Protein AF-A0A7Y2XZ00-F1 (afdb_monomer_lite)

Secondary structure (DSSP, 8-state):
-PPPPP--------BSSSTTBTS-HHHHHHHHHHHHHHHHHHHHSHHHHHHHHHHHHHHHHHHHHHHHHHHHHHHHHHHHHHHH-HHHHT--SS-TT---SS-HHHHHHHHHHHH--HHHHHHHHHHHHHHHHT-HHHHTTSS---

Sequence (146 aa):
MSIKPPIMHLPIETADSGFYKGFAKNVTITGKLLVGALIVWAVAFPDQAGAVLSSINGIILATFNFWYVYVMAFFVAVCLFLAVLPASGRLKLGHHDDVPEFSNFSWFSMMFGAGIGIGMLTFATAEPMYHWAKNPSTIQELTTGS

Radius of gyration: 24.04 Å; chains: 1; bounding box: 68×53×47 Å

pLDDT: mean 87.57, std 9.77, range [53.06, 97.88]

Structure (mmCIF, N/CA/C/O backbone):
data_AF-A0A7Y2XZ00-F1
#
_entry.id   AF-A0A7Y2XZ00-F1
#
loop_
_atom_site.group_PDB
_atom_site.id
_atom_site.type_symbol
_atom_site.label_atom_id
_atom_site.label_alt_id
_atom_site.label_comp_id
_atom_site.label_asym_id
_atom_site.label_entity_id
_atom_site.label_seq_id
_atom_site.pdbx_PDB_ins_code
_atom_site.Cartn_x
_atom_site.Cartn_y
_atom_site.Cartn_z
_atom_site.occupancy
_atom_site.B_iso_or_equiv
_atom_site.auth_seq_id
_atom_site.auth_comp_id
_atom_site.auth_asym_id
_atom_site.auth_atom_id
_atom_site.pdbx_PDB_model_num
ATOM 1 N N . MET A 1 1 ? -36.914 5.652 10.280 1.00 53.28 1 MET A N 1
ATOM 2 C CA . MET A 1 1 ? -36.314 5.031 9.077 1.00 53.28 1 MET A CA 1
ATOM 3 C C . MET A 1 1 ? -35.848 3.637 9.462 1.00 53.28 1 MET A C 1
ATOM 5 O O . MET A 1 1 ? -35.014 3.532 10.348 1.00 53.28 1 MET A O 1
ATOM 9 N N . SER A 1 2 ? -36.442 2.587 8.891 1.00 60.88 2 SER A N 1
ATOM 10 C CA . SER A 1 2 ? -36.024 1.200 9.138 1.00 60.88 2 SER A CA 1
ATOM 11 C C . SER A 1 2 ? -34.680 0.970 8.445 1.00 60.88 2 SER A C 1
ATOM 13 O O . SER A 1 2 ? -34.580 1.134 7.229 1.00 60.88 2 SER A O 1
ATOM 15 N N . ILE A 1 3 ? -33.633 0.689 9.222 1.00 65.94 3 ILE A N 1
ATOM 16 C CA . ILE A 1 3 ? -32.310 0.361 8.689 1.00 65.94 3 ILE A CA 1
ATOM 17 C C . ILE A 1 3 ? -32.440 -1.005 8.017 1.00 65.94 3 ILE A C 1
ATOM 19 O O . ILE A 1 3 ? -32.782 -1.992 8.669 1.00 65.94 3 ILE A O 1
ATOM 23 N N . LYS A 1 4 ? -32.223 -1.047 6.698 1.00 73.75 4 LYS A N 1
ATOM 24 C CA . LYS A 1 4 ? -32.216 -2.293 5.927 1.00 73.75 4 LYS A CA 1
ATOM 25 C C . LYS A 1 4 ? -31.212 -3.258 6.577 1.00 73.75 4 LYS A C 1
ATOM 27 O O . LYS A 1 4 ? -30.106 -2.816 6.892 1.00 73.75 4 LYS A O 1
ATOM 32 N N . PRO A 1 5 ? -31.570 -4.538 6.788 1.00 74.94 5 PRO A N 1
ATOM 33 C CA . PRO A 1 5 ? -30.653 -5.490 7.396 1.00 74.94 5 PRO A CA 1
ATOM 34 C C . PRO A 1 5 ? -29.351 -5.577 6.580 1.00 74.94 5 PRO A C 1
ATOM 36 O O . PRO A 1 5 ? -29.400 -5.467 5.347 1.00 74.94 5 PRO A O 1
ATOM 39 N N . PRO A 1 6 ? -28.195 -5.741 7.247 1.00 72.50 6 PRO A N 1
ATOM 40 C CA . PRO A 1 6 ? -26.902 -5.809 6.579 1.00 72.50 6 PRO A CA 1
ATOM 41 C C . PRO A 1 6 ? -26.862 -6.980 5.590 1.00 72.50 6 PRO A C 1
ATOM 43 O O . PRO A 1 6 ? -27.421 -8.051 5.835 1.00 72.50 6 PRO A O 1
ATOM 46 N N . ILE A 1 7 ? -26.212 -6.767 4.445 1.00 75.06 7 ILE A N 1
ATOM 47 C CA . ILE A 1 7 ? -26.066 -7.786 3.400 1.00 75.06 7 ILE A CA 1
ATOM 48 C C . ILE A 1 7 ? -25.065 -8.833 3.901 1.00 75.06 7 ILE A C 1
ATOM 50 O O . ILE A 1 7 ? -23.860 -8.641 3.794 1.00 75.06 7 ILE A O 1
ATOM 54 N N . MET A 1 8 ? -25.573 -9.930 4.464 1.00 69.12 8 MET A N 1
ATOM 55 C CA . MET A 1 8 ? -24.749 -11.035 4.981 1.00 69.12 8 MET A CA 1
ATOM 56 C C . MET A 1 8 ? -24.432 -12.109 3.927 1.00 69.12 8 MET A C 1
ATOM 58 O O . MET A 1 8 ? -23.595 -12.974 4.155 1.00 69.12 8 MET A O 1
ATOM 62 N N . HIS A 1 9 ? -25.094 -12.065 2.770 1.00 73.06 9 HIS A N 1
ATOM 63 C CA . HIS A 1 9 ? -24.858 -12.958 1.637 1.00 73.06 9 HIS A CA 1
ATOM 64 C C . HIS A 1 9 ? -24.442 -12.112 0.437 1.00 73.06 9 HIS A C 1
ATOM 66 O O . HIS A 1 9 ? -25.254 -11.426 -0.183 1.00 73.06 9 HIS A O 1
ATOM 72 N N . LEU A 1 10 ? -23.149 -12.123 0.132 1.00 72.81 10 LEU A N 1
ATOM 73 C CA . LEU A 1 10 ? -22.641 -11.499 -1.080 1.00 72.81 10 LEU A CA 1
ATOM 74 C C . LEU A 1 10 ? -22.798 -12.504 -2.231 1.00 72.81 10 LEU A C 1
ATOM 76 O O . LEU A 1 10 ? -22.289 -13.620 -2.113 1.00 72.81 10 LEU A O 1
ATOM 80 N N . PRO A 1 11 ? -23.479 -12.147 -3.335 1.00 74.50 11 PRO A N 1
ATOM 81 C CA . PRO A 1 11 ? -23.557 -12.989 -4.523 1.00 74.50 11 PRO A CA 1
ATOM 82 C C . PRO A 1 11 ? -22.208 -12.951 -5.254 1.00 74.50 11 PRO A C 1
ATOM 84 O O . PRO A 1 11 ? -22.042 -12.260 -6.256 1.00 74.50 11 PRO A O 1
ATOM 87 N N . ILE A 1 12 ? -21.206 -13.635 -4.702 1.00 79.56 12 ILE A N 1
ATOM 88 C CA . ILE A 1 12 ? -19.885 -13.773 -5.314 1.00 79.56 12 ILE A CA 1
ATOM 89 C C . ILE A 1 12 ? -19.866 -15.106 -6.046 1.00 79.56 12 ILE A C 1
ATOM 91 O O . ILE A 1 12 ? -19.986 -16.162 -5.426 1.00 79.56 12 ILE A O 1
ATOM 95 N N . GLU A 1 13 ? -19.680 -15.062 -7.363 1.00 79.50 13 GLU A N 1
ATOM 96 C CA . GLU A 1 13 ? -19.449 -16.263 -8.161 1.00 79.50 13 GLU A CA 1
ATOM 97 C C . GLU A 1 13 ? -18.076 -16.851 -7.809 1.00 79.50 13 GLU A C 1
ATOM 99 O O . GLU A 1 13 ? -17.028 -16.427 -8.308 1.00 79.50 13 GLU A O 1
ATOM 104 N N . THR A 1 14 ? -18.079 -17.810 -6.887 1.00 84.50 14 THR A N 1
ATOM 105 C CA . THR A 1 14 ? -16.895 -18.586 -6.509 1.00 84.50 14 THR A CA 1
ATOM 106 C C . THR A 1 14 ? -16.903 -19.923 -7.236 1.00 84.50 14 THR A C 1
ATOM 108 O O . THR A 1 14 ? -17.954 -20.419 -7.628 1.00 84.50 14 THR A O 1
ATOM 111 N N . ALA A 1 15 ? -15.730 -20.511 -7.473 1.00 84.50 15 ALA A N 1
ATOM 112 C CA . ALA A 1 15 ? -15.694 -21.848 -8.054 1.00 84.50 15 ALA A CA 1
ATOM 113 C C . ALA A 1 15 ? -16.103 -22.897 -7.004 1.00 84.50 15 ALA A C 1
ATOM 115 O O . ALA A 1 15 ? -15.527 -22.948 -5.915 1.00 84.50 15 ALA A O 1
ATOM 116 N N . ASP A 1 16 ? -17.041 -23.776 -7.357 1.00 80.00 16 ASP A N 1
ATOM 117 C CA . ASP A 1 16 ? -17.563 -24.809 -6.449 1.00 80.00 16 ASP A CA 1
ATOM 118 C C . ASP A 1 16 ? -16.603 -26.000 -6.259 1.00 80.00 16 ASP A C 1
ATOM 120 O O . ASP A 1 16 ? -16.679 -26.743 -5.275 1.00 80.00 16 ASP A O 1
ATOM 124 N N . SER A 1 17 ? -15.664 -26.199 -7.192 1.00 82.62 17 SER A N 1
ATOM 125 C CA . SER A 1 17 ? -14.735 -27.335 -7.184 1.00 82.62 17 SER A CA 1
ATOM 126 C C . SER A 1 17 ? -13.410 -27.057 -7.913 1.00 82.62 17 SER A C 1
ATOM 128 O O . SER A 1 17 ? -13.266 -26.085 -8.658 1.00 82.62 17 SER A O 1
ATOM 130 N N . GLY A 1 18 ? -12.418 -27.925 -7.680 1.00 86.62 18 GLY A N 1
ATOM 131 C CA . GLY A 1 18 ? -11.094 -27.868 -8.309 1.00 86.62 18 GLY A CA 1
ATOM 132 C C . GLY A 1 18 ? -10.092 -26.937 -7.612 1.00 86.62 18 GLY A C 1
ATOM 133 O O . GLY A 1 18 ? -10.279 -26.533 -6.468 1.00 86.62 18 GLY A O 1
ATOM 134 N N . PHE A 1 19 ? -9.009 -26.591 -8.318 1.00 84.56 19 PHE A N 1
ATOM 135 C CA . PHE A 1 19 ? -7.888 -25.788 -7.795 1.00 84.56 19 PHE A CA 1
ATOM 136 C C . PHE A 1 19 ? -8.286 -24.376 -7.326 1.00 84.56 19 PHE A C 1
ATOM 138 O O . PHE A 1 19 ? -7.625 -23.796 -6.473 1.00 84.56 19 PHE A O 1
ATOM 145 N N . TYR A 1 20 ? -9.373 -23.823 -7.871 1.00 85.19 20 TYR A N 1
ATOM 146 C CA . TYR A 1 20 ? -9.879 -22.488 -7.531 1.00 85.19 20 TYR A CA 1
ATOM 147 C C . TYR A 1 20 ? -11.067 -22.523 -6.561 1.00 85.19 20 TYR A C 1
ATOM 149 O O . TYR A 1 20 ? -11.766 -21.519 -6.435 1.00 85.19 20 TYR A O 1
ATOM 157 N N . LYS A 1 21 ? -11.328 -23.657 -5.895 1.00 86.62 21 LYS A N 1
ATOM 158 C CA . LYS A 1 21 ? -12.477 -23.805 -4.996 1.00 86.62 21 LYS A CA 1
ATOM 159 C C . LYS A 1 21 ? -12.494 -22.703 -3.930 1.00 86.62 21 LYS A C 1
ATOM 161 O O . LYS A 1 21 ? -11.498 -22.499 -3.242 1.00 86.62 21 LYS A O 1
ATOM 166 N N . GLY A 1 22 ? -13.623 -22.007 -3.802 1.00 84.56 22 GLY A N 1
ATOM 167 C CA . GLY A 1 22 ? -13.796 -20.898 -2.855 1.00 84.56 22 GLY A CA 1
ATOM 168 C C . GLY A 1 22 ? -13.202 -19.556 -3.303 1.00 84.56 22 GLY A C 1
ATOM 169 O O . GLY A 1 22 ? -13.335 -18.571 -2.585 1.00 84.56 22 GLY A O 1
ATOM 170 N N . PHE A 1 23 ? -12.594 -19.479 -4.492 1.00 86.06 23 PHE A N 1
ATOM 171 C CA . PHE A 1 23 ? -12.090 -18.231 -5.067 1.00 86.06 23 PHE A CA 1
ATOM 172 C C . PHE A 1 23 ? -12.973 -17.730 -6.211 1.00 86.06 23 PHE A C 1
ATOM 174 O O . PHE A 1 23 ? -13.524 -18.512 -6.992 1.00 86.06 23 PHE A O 1
ATOM 181 N N . ALA A 1 24 ? -13.050 -16.405 -6.350 1.00 89.94 24 ALA A N 1
ATOM 182 C CA . ALA A 1 24 ? -13.654 -15.752 -7.505 1.00 89.94 24 ALA A CA 1
ATOM 183 C C . ALA A 1 24 ? -12.765 -15.956 -8.741 1.00 89.94 24 ALA A C 1
ATOM 185 O O . ALA A 1 24 ? -11.741 -15.289 -8.921 1.00 89.94 24 ALA A O 1
ATOM 186 N N . LYS A 1 25 ? -13.162 -16.897 -9.602 1.00 86.75 25 LYS A N 1
ATOM 187 C CA . LYS A 1 25 ? -12.344 -17.393 -10.719 1.00 86.75 25 LYS A CA 1
ATOM 188 C C . LYS A 1 25 ? -11.881 -16.273 -11.656 1.00 86.75 25 LYS A C 1
ATOM 190 O O . LYS A 1 25 ? -10.708 -16.230 -12.021 1.00 86.75 25 LYS A O 1
ATOM 195 N N . ASN A 1 26 ? -12.775 -15.338 -11.974 1.00 87.88 26 ASN A N 1
ATOM 196 C CA . ASN A 1 26 ? -12.486 -14.215 -12.869 1.00 87.88 26 ASN A CA 1
ATOM 197 C C . ASN A 1 26 ? -11.386 -13.302 -12.307 1.00 87.88 26 ASN A C 1
ATOM 199 O O . ASN A 1 26 ? -10.465 -12.931 -13.027 1.00 87.88 26 ASN A O 1
ATOM 203 N N . VAL A 1 27 ? -11.430 -12.993 -11.008 1.00 91.62 27 VAL A N 1
ATOM 204 C CA . VAL A 1 27 ? -10.434 -12.128 -10.356 1.00 91.62 27 VAL A CA 1
ATOM 205 C C . VAL A 1 27 ? -9.081 -12.831 -10.286 1.00 91.62 27 VAL A C 1
ATOM 207 O O . VAL A 1 27 ? -8.053 -12.260 -10.654 1.00 91.62 27 VAL A O 1
ATOM 210 N N . THR A 1 28 ? -9.070 -14.094 -9.852 1.00 91.81 28 THR A N 1
ATOM 211 C CA . THR A 1 28 ? -7.822 -14.836 -9.652 1.00 91.81 28 THR A CA 1
ATOM 212 C C . THR A 1 28 ? -7.105 -15.138 -10.966 1.00 91.81 28 THR A C 1
ATOM 214 O O . THR A 1 28 ? -5.879 -15.054 -11.018 1.00 91.81 28 THR A O 1
ATOM 217 N N . ILE A 1 29 ? -7.834 -15.498 -12.026 1.00 93.00 29 ILE A N 1
ATOM 218 C CA . ILE A 1 29 ? -7.225 -15.807 -13.326 1.00 93.00 29 ILE A CA 1
ATOM 219 C C . ILE A 1 29 ? -6.683 -14.534 -13.976 1.00 93.00 29 ILE A C 1
ATOM 221 O O . ILE A 1 29 ? -5.517 -14.518 -14.365 1.00 93.00 29 ILE A O 1
ATOM 225 N N . THR A 1 30 ? -7.474 -13.459 -14.032 1.00 94.44 30 THR A N 1
ATOM 226 C CA . THR A 1 30 ? -7.035 -12.198 -14.646 1.00 94.44 30 THR A CA 1
ATOM 227 C C . THR A 1 30 ? -5.817 -11.620 -13.931 1.00 94.44 30 THR A C 1
ATOM 229 O O . THR A 1 30 ? -4.840 -11.273 -14.589 1.00 94.44 30 THR A O 1
ATOM 232 N N . GLY A 1 31 ? -5.812 -11.595 -12.592 1.00 95.94 31 GLY A N 1
ATOM 233 C CA . GLY A 1 31 ? -4.657 -11.115 -11.827 1.00 95.94 31 GLY A CA 1
ATOM 234 C C . GLY A 1 31 ? -3.385 -11.924 -12.102 1.00 95.94 31 GLY A C 1
ATOM 235 O O . GLY A 1 31 ? -2.331 -11.349 -12.365 1.00 95.94 31 GLY A O 1
ATOM 236 N N . LYS A 1 32 ? -3.487 -13.261 -12.120 1.00 94.75 32 LYS A N 1
ATOM 237 C CA . LYS A 1 32 ? -2.348 -14.146 -12.419 1.00 94.75 32 LYS A CA 1
ATOM 238 C C . LYS A 1 32 ? -1.823 -13.960 -13.838 1.00 94.75 32 LYS A C 1
ATOM 240 O O . LYS A 1 32 ? -0.612 -13.940 -14.026 1.00 94.75 32 LYS A O 1
ATOM 245 N N . LEU A 1 33 ? -2.715 -13.822 -14.817 1.00 97.06 33 LEU A N 1
ATOM 246 C CA . LEU A 1 33 ? -2.324 -13.608 -16.208 1.00 97.06 33 LEU A CA 1
ATOM 247 C C . LEU A 1 33 ? -1.626 -12.261 -16.392 1.00 97.06 33 LEU A C 1
ATOM 249 O O . LEU A 1 33 ? -0.574 -12.222 -17.019 1.00 97.06 33 LEU A O 1
ATOM 253 N N . LEU A 1 34 ? -2.158 -11.182 -15.813 1.00 97.19 34 LEU A N 1
ATOM 254 C CA . LEU A 1 34 ? -1.557 -9.850 -15.924 1.00 97.19 34 LEU A CA 1
ATOM 255 C C . LEU A 1 34 ? -0.175 -9.790 -15.266 1.00 97.19 34 LEU A C 1
ATOM 257 O O . LEU A 1 34 ? 0.787 -9.352 -15.894 1.00 97.19 34 LEU A O 1
ATOM 261 N N . VAL A 1 35 ? -0.058 -10.273 -14.025 1.00 97.38 35 VAL A N 1
ATOM 262 C CA . VAL A 1 35 ? 1.227 -10.295 -13.309 1.00 97.38 35 VAL A CA 1
ATOM 263 C C . VAL A 1 35 ? 2.215 -11.235 -13.999 1.00 97.38 35 VAL A C 1
ATOM 265 O O . VAL A 1 35 ? 3.372 -10.876 -14.192 1.00 97.38 35 VAL A O 1
ATOM 268 N N . GLY A 1 36 ? 1.762 -12.417 -14.423 1.00 97.69 36 GLY A N 1
ATOM 269 C CA . GLY A 1 36 ? 2.594 -13.380 -15.139 1.00 97.69 36 GLY A CA 1
ATOM 270 C C . GLY A 1 36 ? 3.124 -12.826 -16.460 1.00 97.69 36 GLY A C 1
ATOM 271 O O . GLY A 1 36 ? 4.318 -12.930 -16.725 1.00 97.69 36 GLY A O 1
ATOM 272 N N . ALA A 1 37 ? 2.271 -12.179 -17.259 1.00 97.31 37 ALA A N 1
ATOM 273 C CA . ALA A 1 37 ? 2.676 -11.546 -18.511 1.00 97.31 37 ALA A CA 1
ATOM 274 C C . ALA A 1 37 ? 3.699 -10.423 -18.282 1.00 97.31 37 ALA A C 1
ATOM 276 O O . ALA A 1 37 ? 4.691 -10.351 -19.005 1.00 97.31 37 ALA A O 1
ATOM 277 N N . LEU A 1 38 ? 3.499 -9.595 -17.248 1.00 96.94 38 LEU A N 1
ATOM 278 C CA . LEU A 1 38 ? 4.445 -8.542 -16.875 1.00 96.94 38 LEU A CA 1
ATOM 279 C C . LEU A 1 38 ? 5.820 -9.120 -16.512 1.00 96.94 38 LEU A C 1
ATOM 281 O O . LEU A 1 38 ? 6.835 -8.616 -16.986 1.00 96.94 38 LEU A O 1
ATOM 285 N N . ILE A 1 39 ? 5.854 -10.192 -15.713 1.00 97.56 39 ILE A N 1
ATOM 286 C CA . ILE A 1 39 ? 7.101 -10.868 -15.325 1.00 97.56 39 ILE A CA 1
ATOM 287 C C . ILE A 1 39 ? 7.805 -11.445 -16.554 1.00 97.56 39 ILE A C 1
ATOM 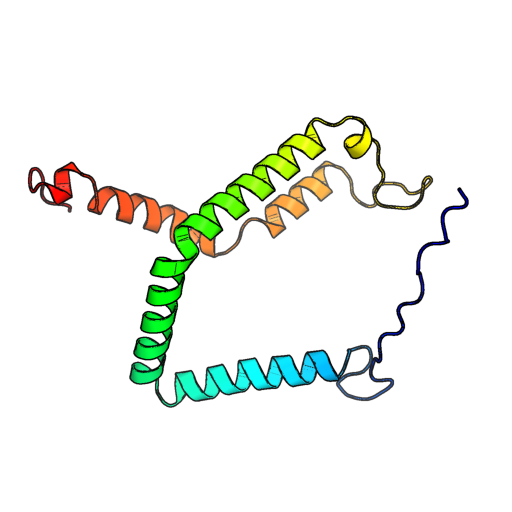289 O O . ILE A 1 39 ? 8.997 -11.213 -16.737 1.00 97.56 39 ILE A O 1
ATOM 293 N N . VAL A 1 40 ? 7.079 -12.173 -17.409 1.00 97.88 40 VAL A N 1
ATOM 294 C CA . VAL A 1 40 ? 7.654 -12.783 -18.618 1.00 97.88 40 VAL A CA 1
ATOM 295 C C . VAL A 1 40 ? 8.252 -11.714 -19.529 1.00 97.88 40 VAL A C 1
ATOM 297 O O . VAL A 1 40 ? 9.374 -11.878 -19.999 1.00 97.88 40 VAL A O 1
ATOM 300 N N . TRP A 1 41 ? 7.547 -10.602 -19.741 1.00 97.62 41 TRP A N 1
ATOM 301 C CA . TRP A 1 41 ? 8.053 -9.497 -20.550 1.00 97.62 41 TRP A CA 1
ATOM 302 C C . TRP A 1 41 ? 9.294 -8.834 -19.932 1.00 97.62 41 TRP A C 1
ATOM 304 O O . TRP A 1 41 ? 10.287 -8.644 -20.632 1.00 97.62 41 TRP A O 1
ATOM 314 N N . ALA A 1 42 ? 9.277 -8.549 -18.625 1.00 96.62 42 ALA A N 1
ATOM 315 C CA . ALA A 1 42 ? 10.401 -7.918 -17.933 1.00 96.62 42 ALA A CA 1
ATOM 316 C C . ALA A 1 42 ? 11.664 -8.797 -17.911 1.00 96.62 42 ALA A C 1
ATOM 318 O O . ALA A 1 42 ? 12.772 -8.276 -18.004 1.00 96.62 42 ALA A O 1
ATOM 319 N N . VAL A 1 43 ? 11.510 -10.122 -17.819 1.00 97.25 43 VAL A N 1
ATOM 320 C CA . VAL A 1 43 ? 12.638 -11.068 -17.865 1.00 97.25 43 VAL A CA 1
ATOM 321 C C . VAL A 1 43 ? 13.152 -11.266 -19.292 1.00 97.25 43 VAL A C 1
ATOM 323 O O . VAL A 1 43 ? 14.357 -11.387 -19.490 1.00 97.25 43 VAL A O 1
ATOM 326 N N . ALA A 1 44 ? 12.265 -11.290 -20.290 1.00 97.69 44 ALA A N 1
ATOM 327 C CA . ALA A 1 44 ? 12.659 -11.473 -21.686 1.00 97.69 44 ALA A CA 1
ATOM 328 C C . ALA A 1 44 ? 13.385 -10.246 -22.270 1.00 97.69 44 ALA A C 1
ATOM 330 O O . ALA A 1 44 ? 14.290 -10.414 -23.084 1.00 97.69 44 ALA A O 1
ATOM 331 N N . PHE A 1 45 ? 13.009 -9.027 -21.856 1.00 97.06 45 PHE A N 1
ATOM 332 C CA . PHE A 1 45 ? 13.552 -7.769 -22.389 1.00 97.06 45 PHE A CA 1
ATOM 333 C C . PHE A 1 45 ? 13.849 -6.745 -21.274 1.00 97.06 45 PHE A C 1
ATOM 335 O O . PHE A 1 45 ? 13.166 -5.720 -21.182 1.00 97.06 45 PHE A O 1
ATOM 342 N N . PRO A 1 46 ? 14.863 -6.981 -20.423 1.00 96.19 46 PRO A N 1
ATOM 343 C CA . PRO A 1 46 ? 15.087 -6.196 -19.207 1.00 96.19 46 PRO A CA 1
ATOM 344 C C . PRO A 1 46 ? 15.393 -4.715 -19.469 1.00 96.19 46 PRO A C 1
ATOM 346 O O . PRO A 1 46 ? 14.788 -3.852 -18.835 1.00 96.19 46 PRO A O 1
ATOM 349 N N . ASP A 1 47 ? 16.267 -4.401 -20.430 1.00 96.69 47 ASP A N 1
ATOM 350 C CA . ASP A 1 47 ? 16.655 -3.011 -20.718 1.00 96.69 47 ASP A CA 1
ATOM 351 C C . ASP A 1 47 ? 15.477 -2.195 -21.263 1.00 96.69 47 ASP A C 1
ATOM 353 O O . ASP A 1 47 ? 15.215 -1.070 -20.829 1.00 96.69 47 ASP A O 1
ATOM 357 N N . GLN A 1 48 ? 14.716 -2.791 -22.187 1.00 97.00 48 GLN A N 1
ATOM 358 C CA . GLN A 1 48 ? 13.518 -2.170 -22.743 1.00 97.00 48 GLN A CA 1
ATOM 359 C C . GLN A 1 48 ? 12.451 -1.979 -21.662 1.00 97.00 48 GLN A C 1
ATOM 361 O O . GLN A 1 48 ? 11.874 -0.896 -21.556 1.00 97.00 48 GLN A O 1
ATOM 366 N N . ALA A 1 49 ? 12.191 -3.011 -20.856 1.00 95.88 49 ALA A N 1
ATOM 367 C CA . ALA A 1 49 ? 11.212 -2.941 -19.783 1.00 95.88 49 ALA A CA 1
ATOM 368 C C . ALA A 1 49 ? 11.584 -1.857 -18.765 1.00 95.88 49 ALA A C 1
ATOM 370 O O . ALA A 1 49 ? 10.731 -1.048 -18.405 1.00 95.88 49 ALA A O 1
ATOM 371 N N . GLY A 1 50 ? 12.858 -1.775 -18.370 1.00 96.00 50 GLY A N 1
ATOM 372 C CA . GLY A 1 50 ? 13.368 -0.728 -17.487 1.00 96.00 50 GLY A CA 1
ATOM 373 C C . GLY A 1 50 ? 13.157 0.678 -18.052 1.00 96.00 50 GLY A C 1
ATOM 374 O O . GLY A 1 50 ? 12.632 1.546 -17.351 1.00 96.00 50 GLY A O 1
ATOM 375 N N . ALA A 1 51 ? 13.484 0.898 -19.329 1.00 97.00 51 ALA A N 1
ATOM 376 C CA . ALA A 1 51 ? 13.288 2.190 -19.987 1.00 97.00 51 ALA A CA 1
ATOM 377 C C . ALA A 1 51 ? 11.805 2.598 -20.047 1.00 97.00 51 ALA A C 1
ATOM 379 O O . ALA A 1 51 ? 11.454 3.734 -19.719 1.00 97.00 51 ALA A O 1
ATOM 380 N N . VAL A 1 52 ? 10.919 1.665 -20.412 1.00 96.75 52 VAL A N 1
ATOM 381 C CA . VAL A 1 52 ? 9.471 1.912 -20.483 1.00 96.75 52 VAL A CA 1
ATOM 382 C C . VAL A 1 52 ? 8.893 2.195 -19.094 1.00 96.75 52 VAL A C 1
ATOM 384 O O . VAL A 1 52 ? 8.194 3.192 -18.919 1.00 96.75 52 VAL A O 1
ATOM 387 N N . LEU A 1 53 ? 9.206 1.371 -18.089 1.00 95.69 53 LEU A N 1
ATOM 388 C CA . LEU A 1 53 ? 8.723 1.562 -16.715 1.00 95.69 53 LEU A CA 1
ATOM 389 C C . LEU A 1 53 ? 9.227 2.876 -16.114 1.00 95.69 53 LEU A C 1
ATOM 391 O O . LEU A 1 53 ? 8.464 3.569 -15.442 1.00 95.69 53 LEU A O 1
ATOM 395 N N . SER A 1 54 ? 10.483 3.241 -16.376 1.00 96.06 54 SER A N 1
ATOM 396 C CA . SER A 1 54 ? 11.055 4.511 -15.924 1.00 96.06 54 SER A CA 1
ATOM 397 C C . SER A 1 54 ? 10.370 5.709 -16.586 1.00 96.06 54 SER A C 1
ATOM 399 O O . SER A 1 54 ? 10.006 6.663 -15.900 1.00 96.06 54 SER A O 1
ATOM 401 N N . SER A 1 55 ? 10.101 5.637 -17.894 1.00 96.38 55 SER A N 1
ATOM 402 C CA . SER A 1 55 ? 9.354 6.676 -18.610 1.00 96.38 55 SER A CA 1
ATOM 403 C C . SER A 1 55 ? 7.943 6.857 -18.040 1.00 96.38 55 SER A C 1
ATOM 405 O O . SER A 1 55 ? 7.537 7.980 -17.739 1.00 96.38 55 SER A O 1
ATOM 407 N N . ILE A 1 56 ? 7.224 5.754 -17.801 1.00 95.88 56 ILE A N 1
ATOM 408 C CA . ILE A 1 56 ? 5.891 5.779 -17.183 1.00 95.88 56 ILE A CA 1
ATOM 409 C C . ILE A 1 56 ? 5.957 6.379 -15.774 1.00 95.88 56 ILE A C 1
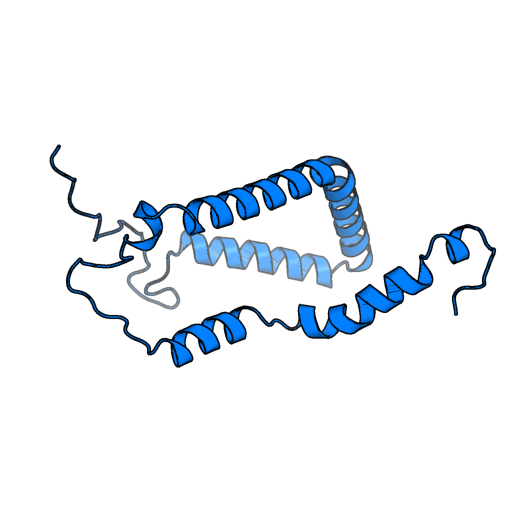ATOM 411 O O . ILE A 1 56 ? 5.139 7.235 -15.436 1.00 95.88 56 ILE A O 1
ATOM 415 N N . ASN A 1 57 ? 6.936 5.975 -14.959 1.00 94.44 57 ASN A N 1
ATOM 416 C CA . ASN A 1 57 ? 7.137 6.533 -13.624 1.00 94.44 57 ASN A CA 1
ATOM 417 C C . ASN A 1 57 ? 7.360 8.054 -13.675 1.00 94.44 57 ASN A C 1
ATOM 419 O O . ASN A 1 57 ? 6.707 8.789 -12.935 1.00 94.44 57 ASN A O 1
ATOM 423 N N . GLY A 1 58 ? 8.200 8.527 -14.599 1.00 94.44 58 GLY A N 1
ATOM 424 C CA . GLY A 1 58 ? 8.442 9.952 -14.815 1.00 94.44 58 GLY A CA 1
ATOM 425 C C . GLY A 1 58 ? 7.175 10.724 -15.190 1.00 94.44 58 GLY A C 1
ATOM 426 O O . GLY A 1 58 ? 6.916 11.780 -14.616 1.00 94.44 58 GLY A O 1
ATOM 427 N N . ILE A 1 59 ? 6.344 10.181 -16.087 1.00 94.62 59 ILE A N 1
ATOM 428 C CA . ILE A 1 59 ? 5.061 10.794 -16.479 1.00 94.62 59 ILE A CA 1
ATOM 429 C C . ILE A 1 59 ? 4.113 10.887 -15.278 1.00 94.62 59 ILE A C 1
ATOM 431 O O . ILE A 1 59 ? 3.533 11.943 -15.026 1.00 94.62 59 ILE A O 1
ATOM 435 N N . ILE A 1 60 ? 3.981 9.805 -14.503 1.00 94.38 60 ILE A N 1
ATOM 436 C CA . ILE A 1 60 ? 3.119 9.784 -13.314 1.00 94.38 60 ILE A CA 1
ATOM 437 C C . ILE A 1 60 ? 3.571 10.847 -12.311 1.00 94.38 60 ILE A C 1
ATOM 439 O O . ILE A 1 60 ? 2.742 11.611 -11.817 1.00 94.38 60 ILE A O 1
ATOM 443 N N . LEU A 1 61 ? 4.872 10.937 -12.034 1.00 91.81 61 LEU A N 1
ATOM 444 C CA . LEU A 1 61 ? 5.411 11.935 -11.112 1.00 91.81 61 LEU A CA 1
ATOM 445 C C . LEU A 1 61 ? 5.257 13.363 -11.650 1.00 91.81 61 LEU A C 1
ATOM 447 O O . LEU A 1 61 ? 4.947 14.265 -10.882 1.00 91.81 61 LEU A O 1
ATOM 451 N N . ALA A 1 62 ? 5.417 13.596 -12.951 1.00 91.38 62 ALA A N 1
ATOM 452 C CA . ALA A 1 62 ? 5.258 14.932 -13.520 1.00 91.38 62 ALA A CA 1
ATOM 453 C C . ALA A 1 62 ? 3.800 15.420 -13.475 1.00 91.38 62 ALA A C 1
ATOM 455 O O . ALA A 1 62 ? 3.544 16.587 -13.189 1.00 91.38 62 ALA A O 1
ATOM 456 N N . THR A 1 63 ? 2.837 14.536 -13.749 1.00 91.88 63 THR A N 1
ATOM 457 C CA . THR A 1 63 ? 1.424 14.920 -13.877 1.00 91.88 63 THR A CA 1
ATOM 458 C C . THR A 1 63 ? 0.645 14.806 -12.568 1.00 91.88 63 THR A C 1
ATOM 460 O O . THR A 1 63 ? -0.195 15.657 -12.291 1.00 91.88 63 THR A O 1
ATOM 463 N N . PHE A 1 64 ? 0.904 13.787 -11.745 1.00 93.44 64 PHE A N 1
ATOM 464 C CA . PHE A 1 64 ? 0.067 13.467 -10.582 1.00 93.44 64 PHE A CA 1
ATOM 465 C C . PHE A 1 64 ? 0.684 13.836 -9.230 1.00 93.44 64 PHE A C 1
ATOM 467 O O . PHE A 1 64 ? 0.026 13.634 -8.213 1.00 93.44 64 PHE A O 1
ATOM 474 N N . ASN A 1 65 ? 1.903 14.384 -9.166 1.00 90.25 65 ASN A N 1
ATOM 475 C CA . ASN A 1 65 ? 2.572 14.659 -7.885 1.00 90.25 65 ASN A CA 1
ATOM 476 C C . ASN A 1 65 ? 1.732 15.544 -6.949 1.00 90.25 65 ASN A C 1
ATOM 478 O O . ASN A 1 65 ? 1.414 15.120 -5.839 1.00 90.25 65 ASN A O 1
ATOM 482 N N . PHE A 1 66 ? 1.278 16.712 -7.412 1.00 92.19 66 PHE A N 1
ATOM 483 C CA . PHE A 1 66 ? 0.459 17.599 -6.577 1.00 92.19 66 PHE A CA 1
ATOM 484 C C . PHE A 1 66 ? -0.850 16.925 -6.138 1.00 92.19 66 PHE A C 1
ATOM 486 O O . PHE A 1 66 ? -1.269 17.061 -4.989 1.00 92.19 66 PHE A O 1
ATOM 493 N N . TRP A 1 67 ? -1.475 16.152 -7.032 1.00 94.06 67 TRP A N 1
ATOM 494 C CA . TRP A 1 67 ? -2.693 15.405 -6.736 1.00 94.06 67 TRP A CA 1
ATOM 495 C C . TRP A 1 67 ? -2.457 14.375 -5.624 1.00 94.06 67 TRP A C 1
ATOM 497 O O . TRP A 1 67 ? -3.231 14.340 -4.670 1.00 94.06 67 TRP A O 1
ATOM 507 N N . TYR A 1 68 ? -1.360 13.611 -5.683 1.00 93.38 68 TYR A N 1
ATOM 508 C CA . TYR A 1 68 ? -0.986 12.665 -4.627 1.00 93.38 68 TYR A CA 1
ATOM 509 C C . TYR A 1 68 ? -0.800 13.361 -3.274 1.00 93.38 68 TYR A C 1
ATOM 511 O O . TYR A 1 68 ? -1.314 12.871 -2.268 1.00 93.38 68 TYR A O 1
ATOM 519 N N . VAL A 1 69 ? -0.123 14.516 -3.241 1.00 94.69 69 VAL A N 1
ATOM 520 C CA . VAL A 1 69 ? 0.099 15.282 -2.001 1.00 94.69 69 VAL A CA 1
ATOM 521 C C . VAL A 1 69 ? -1.227 15.740 -1.389 1.00 94.69 69 VAL A C 1
ATOM 523 O O . VAL A 1 69 ? -1.457 15.536 -0.196 1.00 94.69 69 VAL A O 1
ATOM 526 N N . TYR A 1 70 ? -2.134 16.304 -2.190 1.00 96.44 70 TYR A N 1
ATOM 527 C CA . TYR A 1 70 ? -3.433 16.757 -1.687 1.00 96.44 70 TYR A CA 1
ATOM 528 C C . TYR A 1 70 ? -4.333 15.609 -1.240 1.00 96.44 70 TYR A C 1
ATOM 530 O O . TYR A 1 70 ? -4.991 15.722 -0.209 1.00 96.44 70 TYR A O 1
ATOM 538 N N . VAL A 1 71 ? -4.352 14.497 -1.976 1.00 96.88 71 VAL A N 1
ATOM 539 C CA . VAL A 1 71 ? -5.129 13.310 -1.599 1.00 96.88 71 VAL A CA 1
ATOM 540 C C . VAL A 1 71 ? -4.608 12.710 -0.291 1.00 96.88 71 VAL A C 1
ATOM 542 O O . VAL A 1 71 ? -5.400 12.361 0.583 1.00 96.88 71 VAL A O 1
ATOM 545 N N . MET A 1 72 ? -3.288 12.643 -0.111 1.00 97.00 72 MET A N 1
ATOM 546 C CA . MET A 1 72 ? -2.680 12.168 1.132 1.00 97.00 72 MET A CA 1
ATOM 547 C C . MET A 1 72 ? -3.012 13.092 2.312 1.00 97.00 72 MET A C 1
ATOM 549 O O . MET A 1 72 ? -3.465 12.617 3.356 1.00 97.00 72 MET A O 1
ATOM 553 N N . ALA A 1 73 ? -2.876 14.409 2.131 1.00 97.31 73 ALA A N 1
ATOM 554 C CA . ALA A 1 73 ? -3.275 15.393 3.136 1.00 97.31 73 ALA A CA 1
ATOM 555 C C . ALA A 1 73 ? -4.772 15.292 3.477 1.00 97.31 73 ALA A C 1
ATOM 557 O O . ALA A 1 73 ? -5.143 15.343 4.649 1.00 97.31 73 ALA A O 1
ATOM 558 N N . PHE A 1 74 ? -5.626 15.085 2.471 1.00 97.88 74 PHE A N 1
ATOM 559 C CA . PHE A 1 74 ? -7.061 14.879 2.648 1.00 97.88 74 PHE A CA 1
ATOM 560 C C . PHE A 1 74 ? -7.360 13.637 3.493 1.00 97.88 74 PHE A C 1
ATOM 562 O O . PHE A 1 74 ? -8.097 13.745 4.469 1.00 97.88 74 PHE A O 1
ATOM 569 N N . PHE A 1 75 ? -6.769 12.477 3.189 1.00 97.88 75 PHE A N 1
ATOM 570 C CA . PHE A 1 75 ? -6.999 11.265 3.983 1.00 97.88 75 PHE A CA 1
ATOM 571 C C . PHE A 1 75 ? -6.515 11.411 5.427 1.00 97.88 75 PHE A C 1
ATOM 573 O O . PHE A 1 75 ? -7.217 10.985 6.343 1.00 97.88 75 PHE A O 1
ATOM 580 N N . VAL A 1 76 ? -5.373 12.067 5.658 1.00 97.50 76 VAL A N 1
ATOM 581 C CA . VAL A 1 76 ? -4.915 12.372 7.024 1.00 97.50 76 VAL A CA 1
ATOM 582 C C . VAL A 1 76 ? -5.901 13.290 7.740 1.00 97.50 76 VAL A C 1
ATOM 584 O O . VAL A 1 76 ? -6.280 13.003 8.874 1.00 97.50 76 VAL A O 1
ATOM 587 N N . ALA A 1 77 ? -6.368 14.351 7.081 1.00 97.31 77 ALA A N 1
ATOM 588 C CA . ALA A 1 77 ? -7.357 15.257 7.653 1.00 97.31 77 ALA A CA 1
ATOM 589 C C . ALA A 1 77 ? -8.670 14.532 7.988 1.00 97.31 77 ALA A C 1
ATOM 591 O O . ALA A 1 77 ? -9.222 14.744 9.065 1.00 97.31 77 ALA A O 1
ATOM 592 N N . VAL A 1 78 ? -9.139 13.633 7.117 1.00 97.00 78 VAL A N 1
ATOM 593 C CA . VAL A 1 78 ? -10.326 12.801 7.361 1.00 97.00 78 VAL A CA 1
ATOM 594 C C . VAL A 1 78 ? -10.115 11.883 8.565 1.00 97.00 78 VAL A C 1
ATOM 596 O O . VAL A 1 78 ? -10.976 11.837 9.439 1.00 97.00 78 VAL A O 1
ATOM 599 N N . CYS A 1 79 ? -8.975 11.194 8.665 1.00 95.31 79 CYS A N 1
ATOM 600 C CA . CYS A 1 79 ? -8.667 10.338 9.813 1.00 95.31 79 CYS A CA 1
ATOM 601 C C . CYS A 1 79 ? -8.621 11.130 11.128 1.00 95.31 79 CYS A C 1
ATOM 603 O O . CYS A 1 79 ? -9.208 10.699 12.119 1.00 95.31 79 CYS A O 1
ATOM 605 N N . LEU A 1 80 ? -7.978 12.303 11.139 1.00 95.69 80 LEU A N 1
ATOM 606 C CA . LEU A 1 80 ? -7.931 13.180 12.315 1.00 95.69 80 LEU A CA 1
ATOM 607 C C . LEU A 1 80 ? -9.322 13.698 12.690 1.00 95.69 80 LEU A C 1
ATOM 609 O O . LEU A 1 80 ? -9.695 13.683 13.861 1.00 95.69 80 LEU A O 1
ATOM 613 N N . PHE A 1 81 ? -10.113 14.107 11.700 1.00 95.19 81 PHE A N 1
ATOM 614 C CA . PHE A 1 81 ? -11.487 14.545 11.910 1.00 95.19 81 PHE A CA 1
ATOM 615 C C . PHE A 1 81 ? -12.343 13.429 12.524 1.00 95.19 81 PHE A C 1
ATOM 617 O O . PHE A 1 81 ? -13.008 13.648 13.535 1.00 95.19 81 PHE A O 1
ATOM 624 N N . LEU A 1 82 ? -12.269 12.209 11.981 1.00 94.06 82 LEU A N 1
ATOM 625 C CA . LEU A 1 82 ? -12.964 11.040 12.526 1.00 94.06 82 LEU A CA 1
ATOM 626 C C . LEU A 1 82 ? -12.465 10.650 13.925 1.00 94.06 82 LEU A C 1
ATOM 628 O O . LEU A 1 82 ? -13.256 10.143 14.717 1.00 94.06 82 LEU A O 1
ATOM 632 N N . ALA A 1 83 ? -11.196 10.893 14.255 1.00 91.44 83 ALA A N 1
ATOM 633 C CA . ALA A 1 83 ? -10.659 10.629 15.588 1.00 91.44 83 ALA A CA 1
ATOM 634 C C . ALA A 1 83 ? -11.182 11.617 16.647 1.00 91.44 83 ALA A C 1
ATOM 636 O O . ALA A 1 83 ? -11.421 11.224 17.787 1.00 91.44 83 ALA A O 1
ATOM 637 N N . VAL A 1 84 ? -11.381 12.889 16.281 1.00 93.00 84 VAL A N 1
ATOM 638 C CA . VAL A 1 84 ? -11.892 13.929 17.197 1.00 93.00 84 VAL A CA 1
ATOM 639 C C . VAL A 1 84 ? -13.410 13.847 17.364 1.00 93.00 84 VAL A C 1
ATOM 641 O O . VAL A 1 84 ? -13.941 14.206 18.416 1.00 93.00 84 VAL A O 1
ATOM 644 N N . LEU A 1 85 ? -14.129 13.372 16.346 1.00 92.88 85 LEU A N 1
ATOM 645 C CA . LEU A 1 85 ? -15.578 13.230 16.405 1.00 92.88 85 LEU A CA 1
ATOM 646 C C . LEU A 1 85 ? -16.007 12.168 17.447 1.00 92.88 85 LEU A C 1
ATOM 648 O O . LEU A 1 85 ? -15.719 10.980 17.293 1.00 92.88 85 LEU A O 1
ATOM 652 N N . PRO A 1 86 ? -16.799 12.536 18.476 1.00 84.56 86 PRO A N 1
ATOM 653 C CA . PRO A 1 86 ? -17.228 11.583 19.505 1.00 84.56 86 PRO A CA 1
ATOM 654 C C . PRO A 1 86 ? -18.158 10.487 18.971 1.00 84.56 86 PRO A C 1
ATOM 656 O O . PRO A 1 86 ? -18.233 9.395 19.530 1.00 84.56 86 PRO A O 1
ATOM 659 N N . ALA A 1 87 ? -18.902 10.782 17.902 1.00 85.06 87 ALA A N 1
ATOM 660 C CA . ALA A 1 87 ? -19.849 9.847 17.304 1.00 85.06 87 ALA A CA 1
ATOM 661 C C . ALA A 1 87 ? -19.145 8.659 16.629 1.00 85.06 87 ALA A C 1
ATOM 663 O O . ALA A 1 87 ? -19.594 7.526 16.780 1.00 85.06 87 ALA A O 1
ATOM 664 N N . SER A 1 88 ? -18.029 8.900 15.937 1.00 85.50 88 SER A N 1
ATOM 665 C CA . SER A 1 88 ? -17.211 7.854 15.311 1.00 85.50 88 SER A CA 1
ATOM 666 C C . SER A 1 88 ? -16.458 7.025 16.346 1.00 85.50 88 SER A C 1
ATOM 668 O O . SER A 1 88 ? -16.418 5.809 16.213 1.00 85.50 88 SER A O 1
ATOM 670 N N . GLY A 1 89 ? -15.940 7.637 17.416 1.00 80.50 89 GLY A N 1
ATOM 671 C CA . GLY A 1 89 ? -15.260 6.900 18.491 1.00 80.50 89 GLY A CA 1
ATOM 672 C C . GLY A 1 89 ? -16.178 5.976 19.306 1.00 80.50 89 GLY A C 1
ATOM 673 O O . GLY A 1 89 ? -15.721 4.988 19.872 1.00 80.50 89 GLY A O 1
ATOM 674 N N . ARG A 1 90 ? -17.485 6.269 19.357 1.00 83.69 90 ARG A N 1
ATOM 675 C CA . ARG A 1 90 ? -18.498 5.415 20.008 1.00 83.69 90 ARG A CA 1
ATOM 676 C C . ARG A 1 90 ? -19.047 4.323 19.091 1.00 83.69 90 ARG A C 1
ATOM 678 O O . ARG A 1 90 ? -19.767 3.446 19.570 1.00 83.69 90 ARG A O 1
ATOM 685 N N . LEU A 1 91 ? -18.766 4.397 17.790 1.00 85.88 91 LEU A N 1
ATOM 686 C CA . LEU A 1 91 ? -19.257 3.426 16.828 1.00 85.88 91 LEU A CA 1
ATOM 687 C C . LEU A 1 91 ? -18.438 2.139 16.927 1.00 85.88 91 LEU A C 1
ATOM 689 O O . LEU A 1 91 ? -17.220 2.132 16.770 1.00 85.88 91 LEU A O 1
ATOM 693 N N . LYS A 1 92 ? -19.135 1.033 17.160 1.00 85.06 92 LYS A N 1
ATOM 694 C CA . LYS A 1 92 ? -18.539 -0.296 17.224 1.00 85.06 92 LYS A CA 1
ATOM 695 C C . LYS A 1 92 ? -18.572 -0.954 15.847 1.00 85.06 92 LYS A C 1
ATOM 697 O O . LYS A 1 92 ? -19.623 -1.009 15.215 1.00 85.06 92 LYS A O 1
ATOM 702 N N . LEU A 1 93 ? -17.425 -1.460 15.399 1.00 86.88 93 LEU A N 1
ATOM 703 C CA . LEU A 1 93 ? -17.268 -2.186 14.133 1.00 86.88 93 LEU A CA 1
ATOM 704 C C . LEU A 1 93 ? -17.637 -3.669 14.313 1.00 86.88 93 LEU A C 1
ATOM 706 O O . LEU A 1 93 ? -16.785 -4.546 14.239 1.00 86.88 93 LEU A O 1
ATOM 710 N N . GLY A 1 94 ? -18.907 -3.927 14.618 1.00 85.38 94 GLY A N 1
ATOM 711 C CA . GLY A 1 94 ? -19.459 -5.253 14.903 1.00 85.38 94 GLY A CA 1
ATOM 712 C C . GLY A 1 94 ? -20.909 -5.141 15.367 1.00 85.38 94 GLY A C 1
ATOM 713 O O . GLY A 1 94 ? -21.510 -4.067 15.279 1.00 85.38 94 GLY A O 1
ATOM 714 N N . HIS A 1 95 ? -21.488 -6.220 15.889 1.00 83.00 95 HIS A N 1
ATOM 715 C CA . HIS A 1 95 ? -22.789 -6.133 16.544 1.00 83.00 95 HIS A CA 1
ATOM 716 C C . HIS A 1 95 ? -22.688 -5.373 17.871 1.00 83.00 95 HIS A C 1
ATOM 718 O O . HIS A 1 95 ? -21.627 -5.271 18.495 1.00 83.00 95 HIS A O 1
ATOM 724 N N . HIS A 1 96 ? -23.821 -4.839 18.333 1.00 81.81 96 HIS A N 1
ATOM 725 C CA . HIS A 1 96 ? -23.875 -4.072 19.578 1.00 81.81 96 HIS A CA 1
ATOM 726 C C . HIS A 1 96 ? -23.373 -4.860 20.795 1.00 81.81 96 HIS A C 1
ATOM 728 O O . HIS A 1 96 ? -22.750 -4.247 21.660 1.00 81.81 96 HIS A O 1
ATOM 734 N N . ASP A 1 97 ? -23.500 -6.189 20.792 1.00 85.62 97 ASP A N 1
ATOM 735 C CA . ASP A 1 97 ? -23.136 -7.068 21.912 1.00 85.62 97 ASP A CA 1
ATOM 736 C C . ASP A 1 97 ? -21.756 -7.737 21.783 1.00 85.62 97 ASP A C 1
ATOM 738 O O . ASP A 1 97 ? -21.304 -8.386 22.722 1.00 85.62 97 ASP A O 1
ATOM 742 N N . ASP A 1 98 ? -21.039 -7.545 20.668 1.00 87.06 98 ASP A N 1
ATOM 743 C CA . ASP A 1 98 ? -19.732 -8.195 20.462 1.00 87.06 98 ASP A CA 1
ATOM 744 C C . ASP A 1 98 ? -18.675 -7.721 21.487 1.00 87.06 98 ASP A C 1
ATOM 746 O O . ASP A 1 98 ? -18.768 -6.649 22.075 1.00 87.06 98 ASP A O 1
ATOM 750 N N . VAL A 1 99 ? -17.610 -8.465 21.727 1.00 88.88 99 VAL A N 1
ATOM 751 C CA . VAL A 1 99 ? -16.485 -7.964 22.540 1.00 88.88 99 VAL A CA 1
ATOM 752 C C . VAL A 1 99 ? -15.206 -8.024 21.718 1.00 88.88 99 VAL A C 1
ATOM 754 O O . VAL A 1 99 ? -15.143 -8.819 20.780 1.00 88.88 99 VAL A O 1
ATOM 757 N N . PRO A 1 100 ? -14.198 -7.178 22.004 1.00 90.31 100 PRO A N 1
ATOM 758 C CA . PRO A 1 100 ? -12.912 -7.282 21.328 1.00 90.31 100 PRO A CA 1
ATOM 759 C C . PRO A 1 100 ? -12.359 -8.706 21.443 1.00 90.31 100 PRO A C 1
ATOM 761 O O . PRO A 1 100 ? -12.223 -9.230 22.546 1.00 90.31 100 PRO A O 1
ATOM 764 N N . GLU A 1 101 ? -12.038 -9.318 20.304 1.00 91.62 101 GLU A N 1
ATOM 765 C CA . GLU A 1 101 ? -11.468 -10.672 20.248 1.00 91.62 101 GLU A CA 1
ATOM 766 C C . GLU A 1 101 ? -10.041 -10.712 20.823 1.00 91.62 101 GLU A C 1
ATOM 768 O O . GLU A 1 101 ? -9.611 -11.711 21.396 1.00 91.62 101 GLU A O 1
ATOM 773 N N . PHE A 1 102 ? -9.320 -9.591 20.728 1.00 91.69 102 PHE A N 1
ATOM 774 C CA . PHE A 1 102 ? -7.947 -9.437 21.200 1.00 91.69 102 PHE A CA 1
ATOM 775 C C . PHE A 1 102 ? -7.858 -8.408 22.327 1.00 91.69 102 PHE A C 1
ATOM 777 O O . PHE A 1 102 ? -8.586 -7.414 22.349 1.00 91.69 102 PHE A O 1
ATOM 784 N N . SER A 1 103 ? -6.911 -8.613 23.247 1.00 94.94 103 SER A N 1
ATOM 785 C CA . SER A 1 103 ? -6.579 -7.604 24.255 1.00 94.94 103 SER A CA 1
ATOM 786 C C . SER A 1 103 ? -5.991 -6.353 23.595 1.00 94.94 103 SER A C 1
ATOM 788 O O . SER A 1 103 ? -5.346 -6.440 22.550 1.00 94.94 103 SER A O 1
ATOM 790 N N . ASN A 1 104 ? -6.141 -5.189 24.234 1.00 93.44 104 ASN A N 1
ATOM 791 C CA . ASN A 1 104 ? -5.626 -3.920 23.698 1.00 93.44 104 ASN A CA 1
ATOM 792 C C . ASN A 1 104 ? -4.124 -3.975 23.369 1.00 93.44 104 ASN A C 1
ATOM 794 O O . ASN A 1 104 ? -3.694 -3.414 22.365 1.00 93.44 104 ASN A O 1
ATOM 798 N N . PHE A 1 105 ? -3.334 -4.677 24.190 1.00 96.00 105 PHE A N 1
ATOM 799 C CA . PHE A 1 105 ? -1.903 -4.851 23.944 1.00 96.00 105 PHE A CA 1
ATOM 800 C C . PHE A 1 105 ? -1.642 -5.715 22.706 1.00 96.00 105 PHE A C 1
ATOM 802 O O . PHE A 1 105 ? -0.902 -5.302 21.820 1.00 96.00 105 PHE A O 1
ATOM 809 N N . SER A 1 106 ? -2.297 -6.878 22.609 1.00 95.38 106 SER A N 1
ATOM 810 C CA . SER A 1 106 ? -2.153 -7.773 21.456 1.00 95.38 106 SER A CA 1
ATOM 811 C C . SER A 1 106 ? -2.606 -7.100 20.157 1.00 95.38 106 SER A C 1
ATOM 813 O O . SER A 1 106 ? -1.896 -7.169 19.156 1.00 95.38 106 SER A O 1
ATOM 815 N N . TRP A 1 107 ? -3.731 -6.381 20.185 1.00 93.94 107 TRP A N 1
ATOM 816 C CA . TRP A 1 107 ? -4.227 -5.606 19.049 1.00 93.94 107 TRP A CA 1
ATOM 817 C C . TRP A 1 107 ? -3.231 -4.532 18.596 1.00 93.94 107 TRP A C 1
ATOM 819 O O . TRP A 1 107 ? -2.912 -4.444 17.408 1.00 93.94 107 TRP A O 1
ATOM 829 N N . PHE A 1 108 ? -2.681 -3.759 19.537 1.00 93.25 108 PHE A N 1
ATOM 830 C CA . PHE A 1 108 ? -1.681 -2.740 19.226 1.00 93.25 108 PHE A CA 1
ATOM 831 C C . PHE A 1 108 ? -0.412 -3.357 18.618 1.00 93.25 108 PHE A C 1
ATOM 833 O O . PHE A 1 108 ? 0.099 -2.865 17.612 1.00 93.25 108 PHE A O 1
ATOM 840 N N . SER A 1 109 ? 0.063 -4.479 19.170 1.00 94.12 109 SER A N 1
ATOM 841 C CA . SER A 1 109 ? 1.201 -5.217 18.614 1.00 94.12 109 SER A CA 1
ATOM 842 C C . SER A 1 109 ? 0.940 -5.711 17.187 1.00 94.12 109 SER A C 1
ATOM 844 O O . SER A 1 109 ? 1.838 -5.629 16.352 1.00 94.12 109 SER A O 1
ATOM 846 N N . MET A 1 110 ? -0.277 -6.175 16.875 1.00 94.25 110 MET A N 1
ATOM 847 C CA . MET A 1 110 ? -0.641 -6.597 15.516 1.00 94.25 110 MET A CA 1
ATOM 848 C C . MET A 1 110 ? -0.638 -5.430 14.523 1.00 94.25 110 MET A C 1
ATOM 850 O O . MET A 1 110 ? -0.125 -5.584 13.417 1.00 94.25 110 MET A O 1
ATOM 854 N N . MET A 1 111 ? -1.150 -4.256 14.912 1.00 92.31 111 MET A N 1
ATOM 855 C CA . MET A 1 111 ? -1.109 -3.053 14.066 1.00 92.31 111 MET A CA 1
ATOM 856 C C . MET A 1 111 ? 0.333 -2.628 13.757 1.00 92.31 111 MET A C 1
ATOM 858 O O . MET A 1 111 ? 0.650 -2.310 12.612 1.00 92.31 111 MET A O 1
ATOM 862 N N . PHE A 1 112 ? 1.221 -2.674 14.755 1.00 88.81 112 PHE A N 1
ATOM 863 C CA . PHE A 1 112 ? 2.639 -2.357 14.570 1.00 88.81 112 PHE A CA 1
ATOM 864 C C . PHE A 1 112 ? 3.345 -3.388 13.679 1.00 88.81 112 PHE A C 1
ATOM 866 O O . PHE A 1 112 ? 4.069 -3.016 12.757 1.00 88.81 112 PHE A O 1
ATOM 873 N N . GLY A 1 113 ? 3.077 -4.681 13.894 1.00 88.88 113 GLY A N 1
ATOM 874 C CA . GLY A 1 113 ? 3.622 -5.764 13.074 1.00 88.88 113 GLY A CA 1
ATOM 875 C C . GLY A 1 113 ? 3.159 -5.713 11.615 1.00 88.88 113 GLY A C 1
ATOM 876 O O . GLY A 1 113 ? 3.952 -5.972 10.717 1.00 88.88 113 GLY A O 1
ATOM 877 N N . ALA A 1 114 ? 1.905 -5.328 11.364 1.00 88.94 114 ALA A N 1
ATOM 878 C CA . ALA A 1 114 ? 1.392 -5.134 10.010 1.00 88.94 114 ALA A CA 1
ATOM 879 C C . ALA A 1 114 ? 1.965 -3.876 9.327 1.00 88.94 114 ALA A C 1
ATOM 881 O O . ALA A 1 114 ? 2.073 -3.842 8.102 1.00 88.94 114 ALA A O 1
ATOM 882 N N . GLY A 1 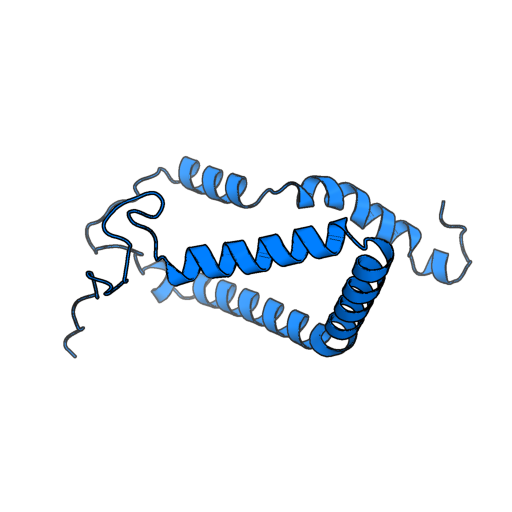115 ? 2.317 -2.843 10.102 1.00 80.62 115 GLY A N 1
ATOM 883 C CA . GLY A 1 115 ? 2.810 -1.563 9.586 1.00 80.62 115 GLY A CA 1
ATOM 884 C C . GLY A 1 115 ? 4.306 -1.528 9.260 1.00 80.62 115 GLY A C 1
ATOM 885 O O . GLY A 1 115 ? 4.719 -0.784 8.370 1.00 80.62 115 GLY A O 1
ATOM 886 N N . ILE A 1 116 ? 5.135 -2.320 9.946 1.00 87.19 116 ILE A N 1
ATOM 887 C CA . ILE A 1 116 ? 6.584 -2.347 9.705 1.00 87.19 116 ILE A CA 1
ATOM 888 C C . ILE A 1 116 ? 6.917 -3.342 8.595 1.00 87.19 116 ILE A C 1
ATOM 890 O O . ILE A 1 116 ? 6.970 -4.550 8.804 1.00 87.19 116 ILE A O 1
ATOM 894 N N . GLY A 1 117 ? 7.173 -2.811 7.400 1.00 81.38 117 GLY A N 1
ATOM 895 C CA . GLY A 1 117 ? 7.631 -3.583 6.245 1.00 81.38 117 GLY A CA 1
ATOM 896 C C . GLY A 1 117 ? 9.134 -3.462 5.981 1.00 81.38 117 GLY A C 1
ATOM 897 O O . GLY A 1 117 ? 9.820 -2.596 6.525 1.00 81.38 117 GLY A O 1
ATOM 898 N N . ILE A 1 118 ? 9.634 -4.283 5.050 1.00 84.06 118 ILE A N 1
ATOM 899 C CA . ILE A 1 118 ? 11.035 -4.248 4.587 1.00 84.06 118 ILE A CA 1
ATOM 900 C C . ILE A 1 118 ? 11.460 -2.868 4.066 1.00 84.06 118 ILE A C 1
ATOM 902 O O . ILE A 1 118 ? 12.607 -2.471 4.249 1.00 84.06 118 ILE A O 1
ATOM 906 N N . GLY A 1 119 ? 10.519 -2.109 3.494 1.00 81.50 119 GLY A N 1
ATOM 907 C CA . GLY A 1 119 ? 10.765 -0.748 3.024 1.00 81.50 119 GLY A CA 1
ATOM 908 C C . GLY A 1 119 ? 11.247 0.188 4.133 1.00 81.50 119 GLY A C 1
ATOM 909 O O . GLY A 1 119 ? 12.121 1.012 3.892 1.00 81.50 119 GLY A O 1
ATOM 910 N N . MET A 1 120 ? 10.759 0.029 5.368 1.00 86.31 120 MET A N 1
ATOM 911 C CA . MET A 1 120 ? 11.224 0.856 6.482 1.00 86.31 120 MET A CA 1
ATOM 912 C C . MET A 1 120 ? 12.701 0.588 6.784 1.00 86.31 120 MET A C 1
ATOM 914 O O . MET A 1 120 ? 13.453 1.530 6.981 1.00 86.31 120 MET A O 1
ATOM 918 N N . LEU A 1 121 ? 13.145 -0.672 6.749 1.00 85.25 121 LEU A N 1
ATOM 919 C CA . LEU A 1 121 ? 14.544 -1.027 7.012 1.00 85.25 121 LEU A CA 1
ATOM 920 C C . LEU A 1 121 ? 15.489 -0.521 5.917 1.00 85.25 121 LEU A C 1
ATOM 922 O O . LEU A 1 121 ? 16.578 -0.046 6.223 1.00 85.25 121 LEU A O 1
ATOM 926 N N . THR A 1 122 ? 15.081 -0.593 4.647 1.00 86.06 122 THR A N 1
ATOM 927 C CA . THR A 1 122 ? 15.915 -0.117 3.535 1.00 86.06 122 THR A CA 1
ATOM 928 C C . THR A 1 122 ? 15.978 1.405 3.483 1.00 86.06 122 THR A C 1
ATOM 930 O O . THR A 1 122 ? 17.053 1.978 3.312 1.00 86.06 122 THR A O 1
ATOM 933 N N . PHE A 1 123 ? 14.836 2.078 3.645 1.00 88.00 123 PHE A N 1
ATOM 934 C CA . PHE A 1 123 ? 14.760 3.529 3.502 1.00 88.00 123 PHE A CA 1
ATOM 935 C C . PHE A 1 123 ? 15.125 4.287 4.785 1.00 88.00 123 PHE A C 1
ATOM 937 O O . PHE A 1 123 ? 15.581 5.417 4.667 1.00 88.00 123 PHE A O 1
ATOM 944 N N . ALA A 1 124 ? 15.078 3.672 5.976 1.00 89.50 124 ALA A N 1
ATOM 945 C CA . ALA A 1 124 ? 15.500 4.324 7.225 1.00 89.50 124 ALA A CA 1
ATOM 946 C C . ALA A 1 124 ? 16.957 4.808 7.202 1.00 89.50 124 ALA A C 1
ATOM 948 O O . ALA A 1 124 ? 17.281 5.799 7.850 1.00 89.50 124 ALA A O 1
ATOM 949 N N . THR A 1 125 ? 17.840 4.128 6.467 1.00 89.75 125 THR A N 1
ATOM 950 C C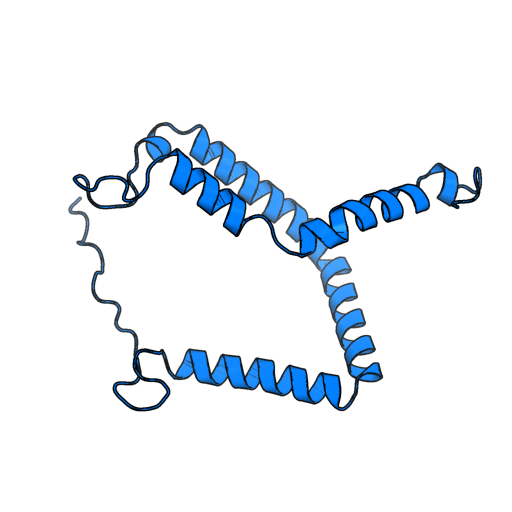A . THR A 1 125 ? 19.224 4.582 6.264 1.00 89.75 125 THR A CA 1
ATOM 951 C C . THR A 1 125 ? 19.397 5.283 4.919 1.00 89.75 125 THR A C 1
ATOM 953 O O . THR A 1 125 ? 20.054 6.321 4.852 1.00 89.75 125 THR A O 1
ATOM 956 N N . ALA A 1 126 ? 18.792 4.756 3.849 1.00 88.62 126 ALA A N 1
ATOM 957 C CA . ALA A 1 126 ? 19.002 5.283 2.503 1.00 88.62 126 ALA A CA 1
ATOM 958 C C . ALA A 1 126 ? 18.424 6.693 2.301 1.00 88.62 126 ALA A C 1
ATOM 960 O O . ALA A 1 126 ? 19.068 7.524 1.666 1.00 88.62 126 ALA A O 1
ATOM 961 N N . GLU A 1 127 ? 17.236 6.985 2.838 1.00 88.62 127 GLU A N 1
ATOM 962 C CA . GLU A 1 127 ? 16.579 8.284 2.652 1.00 88.62 127 GLU A CA 1
ATOM 963 C C . GLU A 1 127 ? 17.344 9.428 3.348 1.00 88.62 127 GLU A C 1
ATOM 965 O O . GLU A 1 127 ? 17.658 10.411 2.669 1.00 88.62 127 GLU A O 1
ATOM 970 N N . PRO A 1 128 ? 17.752 9.321 4.633 1.00 89.19 128 PRO A N 1
ATOM 971 C CA . PRO A 1 128 ? 18.570 10.355 5.264 1.00 89.19 128 PRO A CA 1
ATOM 972 C C . PRO A 1 128 ? 19.890 10.603 4.538 1.00 89.19 128 PRO A C 1
ATOM 974 O O . PRO A 1 128 ? 20.262 11.756 4.329 1.00 89.19 128 PRO A O 1
ATOM 977 N N . MET A 1 129 ? 20.579 9.540 4.107 1.00 88.44 129 MET A N 1
ATOM 978 C CA . MET A 1 129 ? 21.822 9.672 3.341 1.00 88.44 129 MET A CA 1
ATOM 979 C C . MET A 1 129 ? 21.591 10.386 2.007 1.00 88.44 129 MET A C 1
ATOM 981 O O . MET A 1 129 ? 22.352 11.280 1.641 1.00 88.44 129 MET A O 1
ATOM 985 N N . TYR A 1 130 ? 20.517 10.038 1.298 1.00 86.69 130 TYR A N 1
ATOM 986 C CA . TYR A 1 130 ? 20.158 10.674 0.036 1.00 86.69 130 TYR A CA 1
ATOM 987 C C . TYR A 1 130 ? 19.845 12.168 0.205 1.00 86.69 130 TYR A C 1
ATOM 989 O O . TYR A 1 130 ? 20.305 12.985 -0.593 1.00 86.69 130 TYR A O 1
ATOM 997 N N . HIS A 1 131 ? 19.108 12.547 1.252 1.00 86.44 131 HIS A N 1
ATOM 998 C CA . HIS A 1 131 ? 18.832 13.955 1.550 1.00 86.44 131 HIS A CA 1
ATOM 999 C C . HIS A 1 131 ? 20.070 14.716 2.021 1.00 86.44 131 HIS A C 1
ATOM 1001 O O . HIS A 1 131 ? 20.235 15.882 1.666 1.00 86.44 131 HIS A O 1
ATOM 1007 N N . TRP A 1 132 ? 20.960 14.060 2.768 1.00 84.69 132 TRP A N 1
ATOM 1008 C CA . TRP A 1 132 ? 22.233 14.638 3.187 1.00 84.69 132 TRP A CA 1
ATOM 1009 C C . TRP A 1 13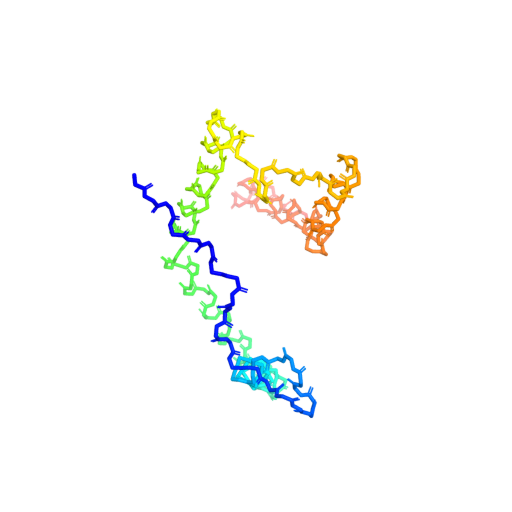2 ? 23.127 14.966 1.987 1.00 84.69 132 TRP A C 1
ATOM 1011 O O . TRP A 1 132 ? 23.632 16.081 1.877 1.00 84.69 132 TRP A O 1
ATOM 1021 N N . ALA A 1 133 ? 23.249 14.030 1.042 1.00 82.19 133 ALA A N 1
ATOM 1022 C CA . ALA A 1 133 ? 24.019 14.210 -0.188 1.00 82.19 133 ALA A CA 1
ATOM 1023 C C . ALA A 1 133 ? 23.413 15.249 -1.153 1.00 82.19 133 ALA A C 1
ATOM 1025 O O . ALA A 1 133 ? 24.103 15.721 -2.051 1.00 82.19 133 ALA A O 1
ATOM 1026 N N . LYS A 1 134 ? 22.128 15.597 -0.989 1.00 78.94 134 LYS A N 1
ATOM 1027 C CA . LYS A 1 134 ? 21.401 16.591 -1.799 1.00 78.94 134 LYS A CA 1
ATOM 1028 C C . LYS A 1 134 ? 21.009 17.836 -1.000 1.00 78.94 134 LYS A C 1
ATOM 1030 O O . LYS A 1 134 ? 20.011 18.490 -1.306 1.00 78.94 134 LYS A O 1
ATOM 1035 N N . ASN A 1 135 ? 21.773 18.170 0.036 1.00 81.31 135 ASN A N 1
ATOM 1036 C CA . ASN A 1 135 ? 21.556 19.381 0.819 1.00 81.31 135 ASN A CA 1
ATOM 1037 C C . ASN A 1 135 ? 21.755 20.639 -0.060 1.00 81.31 135 ASN A C 1
ATOM 1039 O O . ASN A 1 135 ? 22.663 20.649 -0.896 1.00 81.31 135 ASN A O 1
ATOM 1043 N N . PRO A 1 136 ? 20.980 21.724 0.131 1.00 76.06 136 PRO A N 1
ATOM 1044 C CA . PRO A 1 136 ? 21.224 23.016 -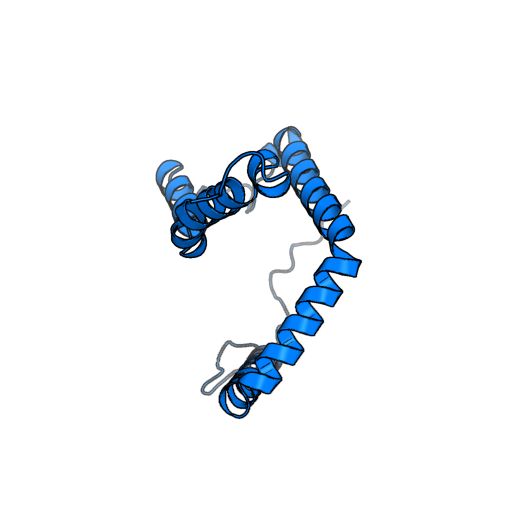0.515 1.00 76.06 136 PRO A CA 1
ATOM 1045 C C . PRO A 1 136 ? 22.697 23.459 -0.576 1.00 76.06 136 PRO A C 1
ATOM 1047 O O . PRO A 1 136 ? 23.120 23.958 -1.614 1.00 76.06 136 PRO A O 1
ATOM 1050 N N . SER A 1 137 ? 23.502 23.218 0.468 1.00 76.00 137 SER A N 1
ATOM 1051 C CA . SER A 1 137 ? 24.938 23.549 0.474 1.00 76.00 137 SER A CA 1
ATOM 1052 C C . SER A 1 137 ? 25.769 22.716 -0.511 1.00 76.00 137 SER A C 1
ATOM 1054 O O . SER A 1 137 ? 26.725 23.222 -1.093 1.00 76.00 137 SER A O 1
ATOM 1056 N N . THR A 1 138 ? 25.396 21.451 -0.727 1.00 71.12 138 THR A N 1
ATOM 1057 C CA . THR A 1 138 ? 26.032 20.557 -1.714 1.00 71.12 138 THR A CA 1
ATOM 1058 C C . THR A 1 138 ? 25.613 20.888 -3.146 1.00 71.12 138 THR A C 1
ATOM 1060 O O . THR A 1 138 ? 26.437 20.834 -4.051 1.00 71.12 138 THR A O 1
ATOM 1063 N N . ILE A 1 139 ? 24.359 21.310 -3.352 1.00 71.31 139 ILE A N 1
ATOM 1064 C CA . ILE A 1 139 ? 23.841 21.738 -4.664 1.00 71.31 139 ILE A CA 1
ATOM 1065 C C . ILE A 1 139 ? 24.456 23.079 -5.091 1.00 71.31 139 ILE A C 1
ATOM 1067 O O . ILE A 1 139 ? 24.664 23.315 -6.275 1.00 71.31 139 ILE A O 1
ATOM 1071 N N . GLN A 1 140 ? 24.756 23.952 -4.127 1.00 78.25 140 GLN A N 1
ATOM 1072 C CA . GLN A 1 140 ? 25.417 25.241 -4.348 1.00 78.25 140 GLN A CA 1
ATOM 1073 C C . GLN A 1 140 ? 26.952 25.137 -4.428 1.00 78.25 140 GLN A C 1
ATOM 1075 O O . GLN A 1 140 ? 27.616 26.169 -4.429 1.00 78.25 140 GLN A O 1
ATOM 1080 N N . GLU A 1 141 ? 27.515 23.921 -4.449 1.00 70.88 141 GLU A N 1
ATOM 1081 C CA . GLU A 1 141 ? 28.966 23.648 -4.493 1.00 70.88 141 GLU A CA 1
ATOM 1082 C C . GLU A 1 141 ? 29.776 24.269 -3.334 1.00 70.88 141 GLU A C 1
ATOM 1084 O O . GLU A 1 141 ? 31.003 24.325 -3.373 1.00 70.88 141 GLU A O 1
ATOM 1089 N N . LEU A 1 142 ? 29.108 24.693 -2.254 1.00 70.44 142 LEU A N 1
ATOM 1090 C CA . LEU A 1 142 ? 29.751 25.255 -1.060 1.00 70.44 142 LEU A CA 1
ATOM 1091 C C . LEU A 1 142 ? 30.457 24.173 -0.226 1.00 70.44 142 LEU A C 1
ATOM 1093 O O . LEU A 1 142 ? 31.337 24.477 0.577 1.00 70.44 142 LEU A O 1
ATOM 1097 N N . THR A 1 143 ? 30.069 22.910 -0.414 1.00 64.19 143 THR A N 1
ATOM 1098 C CA . THR A 1 143 ? 30.652 21.723 0.223 1.00 64.19 143 THR A CA 1
ATOM 1099 C C . THR A 1 143 ? 30.567 20.526 -0.720 1.00 64.19 143 THR A C 1
ATOM 1101 O O . THR A 1 143 ? 29.499 20.274 -1.278 1.00 64.19 143 THR A O 1
ATOM 1104 N N . THR A 1 144 ? 31.637 19.740 -0.852 1.00 59.22 144 THR A N 1
ATOM 1105 C CA . THR A 1 144 ? 31.589 18.456 -1.567 1.00 59.22 144 THR A CA 1
ATOM 1106 C C . THR A 1 144 ? 30.771 17.458 -0.748 1.00 59.22 144 THR A C 1
ATOM 1108 O O . THR A 1 144 ? 31.129 17.162 0.392 1.00 59.22 144 THR A O 1
ATOM 1111 N N . GLY A 1 145 ? 29.663 16.960 -1.305 1.00 58.88 145 GLY A N 1
ATOM 1112 C CA . GLY A 1 145 ? 28.938 15.832 -0.720 1.00 58.88 145 GLY A CA 1
ATOM 1113 C C . GLY A 1 145 ? 29.851 14.607 -0.713 1.00 58.88 145 GLY A C 1
ATOM 1114 O O . GLY A 1 145 ? 30.313 14.195 -1.775 1.00 58.88 145 GLY A O 1
ATOM 1115 N N . SER A 1 146 ? 30.173 14.092 0.473 1.00 53.06 146 SER A N 1
ATOM 1116 C CA . SER A 1 146 ? 30.916 12.837 0.649 1.00 53.06 146 SER A CA 1
ATOM 1117 C C . SER A 1 146 ? 30.047 11.630 0.334 1.00 53.06 146 SER A C 1
ATOM 1119 O O . SER A 1 146 ? 28.907 11.628 0.858 1.00 53.06 146 SER A O 1
#

Foldseek 3Di:
DDDDPDCPDDPQPFDCDDPRHPHRCVVVVVVCVVVVVLVVVCVVPVVVNVVVVVVVVVVCCVPCVVVVVVVVVVVVVVVVVLVPDPVNVPDDPDDPPDDPPDDPVVVVVVVVVVPDDPCCVVCVPVVVLVCQQVDPCCVVVVDPRD